Protein AF-A0AAN6VE22-F1 (afdb_monomer_lite)

Sequence (156 aa):
MLTLYTETPLLIDLHFTLHWSTTTTTNTSGDGITKTKTNTHTQKFQFPPTTFAANVIADETPELFLHSLDLRCLDRIRAMTRYTVYCFDKPVNYEVERAFLWEGTTRGGRGLAIRGLSAEELGSQLRMVRDRGYRDWVRVDMAVEIEAGEELRRRG

Organism: NCBI:txid669021

Structure (mmCIF, N/CA/C/O backbone):
data_AF-A0AAN6VE22-F1
#
_entry.id   AF-A0AAN6VE22-F1
#
loop_
_atom_site.group_PDB
_atom_site.id
_atom_site.type_symbol
_atom_site.label_atom_id
_atom_site.label_alt_id
_atom_site.label_comp_id
_atom_site.label_asym_id
_atom_site.label_entity_id
_atom_site.label_seq_id
_atom_site.pdbx_PDB_ins_code
_atom_site.Cartn_x
_atom_site.Cartn_y
_atom_site.Cartn_z
_atom_site.occupancy
_atom_site.B_iso_or_equiv
_atom_site.auth_seq_id
_atom_site.auth_comp_id
_atom_site.auth_asym_id
_atom_site.auth_atom_id
_atom_site.pdbx_PDB_model_num
ATOM 1 N N . MET A 1 1 ? 11.036 -4.205 28.360 1.00 31.80 1 MET A N 1
ATOM 2 C CA . MET A 1 1 ? 9.565 -4.253 28.472 1.00 31.80 1 MET A CA 1
ATOM 3 C C . MET A 1 1 ? 9.052 -4.327 27.039 1.00 31.80 1 MET A C 1
ATOM 5 O O . MET A 1 1 ? 9.154 -3.338 26.335 1.00 31.80 1 MET A O 1
ATOM 9 N N . LEU A 1 2 ? 8.728 -5.531 26.557 1.00 39.69 2 LEU A N 1
ATOM 10 C CA . LEU A 1 2 ? 8.354 -5.817 25.164 1.00 39.69 2 LEU A CA 1
ATOM 11 C C . LEU A 1 2 ? 6.828 -5.920 25.102 1.00 39.69 2 LEU A C 1
ATOM 13 O O . LEU A 1 2 ? 6.273 -6.998 25.300 1.00 39.69 2 LEU A O 1
ATOM 17 N N . THR A 1 3 ? 6.147 -4.796 24.913 1.00 42.84 3 THR A N 1
ATOM 18 C CA . THR A 1 3 ? 4.736 -4.798 24.517 1.00 42.84 3 THR A CA 1
ATOM 19 C C . THR A 1 3 ? 4.686 -5.211 23.052 1.00 42.84 3 THR A C 1
ATOM 21 O O . THR A 1 3 ? 5.083 -4.469 22.163 1.00 42.84 3 THR A O 1
ATOM 24 N N . LEU A 1 4 ? 4.328 -6.476 22.836 1.00 54.22 4 LEU A N 1
ATOM 25 C CA . LEU A 1 4 ? 4.145 -7.091 21.528 1.00 54.22 4 LEU A CA 1
ATOM 26 C C . LEU A 1 4 ? 3.038 -6.342 20.783 1.00 54.22 4 LEU A C 1
ATOM 28 O O . LEU A 1 4 ? 1.906 -6.299 21.256 1.00 54.22 4 LEU A O 1
ATOM 32 N N . TYR A 1 5 ? 3.376 -5.764 19.634 1.00 62.06 5 TYR A N 1
ATOM 33 C CA . TYR A 1 5 ? 2.421 -5.146 18.723 1.00 62.06 5 TYR A CA 1
ATOM 34 C C . TYR A 1 5 ? 1.265 -6.107 18.413 1.00 62.06 5 TYR A C 1
ATOM 36 O O . TYR A 1 5 ? 1.496 -7.243 17.990 1.00 62.06 5 TYR A O 1
ATOM 44 N N . THR A 1 6 ? 0.022 -5.655 18.581 1.00 72.94 6 THR A N 1
ATOM 45 C CA . THR A 1 6 ? -1.157 -6.443 18.207 1.00 72.94 6 THR A CA 1
ATOM 46 C C . THR A 1 6 ? -1.290 -6.452 16.683 1.00 72.94 6 THR A C 1
ATOM 48 O O . THR A 1 6 ? -1.795 -5.506 16.070 1.00 72.94 6 THR A O 1
ATOM 51 N N . GLU A 1 7 ? -0.788 -7.516 16.054 1.00 79.44 7 GLU A N 1
ATOM 52 C CA . GLU A 1 7 ? -0.971 -7.764 14.626 1.00 79.44 7 GLU A CA 1
ATOM 53 C C . GLU A 1 7 ? -2.419 -8.159 14.327 1.00 79.44 7 GLU A C 1
ATOM 55 O O . GLU A 1 7 ? -2.994 -9.034 14.972 1.00 79.44 7 GLU A O 1
ATOM 60 N N . THR A 1 8 ? -2.999 -7.524 13.313 1.00 78.25 8 THR A N 1
ATOM 61 C CA . THR A 1 8 ? -4.387 -7.736 12.906 1.00 78.25 8 THR A CA 1
ATOM 62 C C . THR A 1 8 ? -4.459 -8.067 11.416 1.00 78.25 8 THR A C 1
ATOM 64 O O . THR A 1 8 ? -3.934 -7.293 10.613 1.00 78.25 8 THR A O 1
ATOM 67 N N . PRO A 1 9 ? -5.103 -9.175 11.007 1.00 83.50 9 PRO A N 1
ATOM 68 C CA . PRO A 1 9 ? -5.270 -9.494 9.595 1.00 83.50 9 PRO A CA 1
ATOM 69 C C . PRO A 1 9 ? -6.280 -8.542 8.936 1.00 83.50 9 PRO A C 1
ATOM 71 O O . PRO A 1 9 ? -7.408 -8.410 9.405 1.00 83.50 9 PRO A O 1
ATOM 74 N N . LEU A 1 10 ? -5.885 -7.912 7.829 1.00 85.81 10 LEU A N 1
ATOM 75 C CA . LEU A 1 10 ? -6.729 -7.050 6.998 1.00 85.81 10 LEU A CA 1
ATOM 76 C C . LEU A 1 10 ? -6.717 -7.501 5.539 1.00 85.81 10 LEU A C 1
ATOM 78 O O . LEU A 1 10 ? -5.680 -7.930 5.029 1.00 85.81 10 LEU A O 1
ATOM 82 N N . LEU A 1 11 ? -7.858 -7.354 4.862 1.00 88.94 11 LEU A N 1
ATOM 83 C CA . LEU A 1 11 ? -7.952 -7.468 3.409 1.00 88.94 11 LEU A CA 1
ATOM 84 C C . LEU A 1 11 ? -7.549 -6.141 2.762 1.00 88.94 11 LEU A C 1
ATOM 86 O O . LEU A 1 11 ? -8.137 -5.095 3.035 1.00 88.94 11 LEU A O 1
ATOM 90 N N . ILE A 1 12 ? -6.543 -6.190 1.894 1.00 91.19 12 ILE A N 1
ATOM 91 C CA . ILE A 1 12 ? -5.988 -5.030 1.199 1.00 91.19 12 ILE A CA 1
ATOM 92 C C . ILE A 1 12 ? -6.259 -5.175 -0.296 1.00 91.19 12 ILE A C 1
ATOM 94 O O . ILE A 1 12 ? -5.885 -6.187 -0.885 1.00 91.19 12 ILE A O 1
ATOM 98 N N . ASP A 1 13 ? -6.873 -4.157 -0.899 1.00 91.81 13 ASP A N 1
ATOM 99 C CA . ASP A 1 13 ? -7.051 -3.997 -2.348 1.00 91.81 13 ASP A CA 1
ATOM 100 C C . ASP A 1 13 ? -5.984 -3.042 -2.881 1.00 91.81 13 ASP A C 1
ATOM 102 O O . ASP A 1 13 ? -6.106 -1.823 -2.755 1.00 91.81 13 ASP A O 1
ATOM 106 N N . LEU A 1 14 ? -4.901 -3.602 -3.415 1.00 93.12 14 LEU A N 1
ATOM 107 C CA . LEU A 1 14 ? -3.721 -2.860 -3.837 1.00 93.12 14 LEU A CA 1
ATOM 108 C C . LEU A 1 14 ? -3.761 -2.561 -5.334 1.00 93.12 14 LEU A C 1
ATOM 110 O O . LEU A 1 14 ? -3.771 -3.465 -6.172 1.00 93.12 14 LEU A O 1
ATOM 114 N N . HIS A 1 15 ? -3.687 -1.275 -5.650 1.00 92.62 15 HIS A N 1
ATOM 115 C CA . HIS A 1 15 ? -3.522 -0.727 -6.988 1.00 92.62 15 HIS A CA 1
ATOM 116 C C . HIS A 1 15 ? -2.163 -0.041 -7.005 1.00 92.62 15 HIS A C 1
ATOM 118 O O . HIS A 1 15 ? -1.886 0.784 -6.136 1.00 92.62 15 HIS A O 1
ATOM 124 N N . PHE A 1 16 ? -1.284 -0.383 -7.949 1.00 91.19 16 PHE A N 1
ATOM 125 C CA . PHE A 1 16 ? 0.030 0.253 -7.982 1.00 91.19 16 PHE A CA 1
ATOM 126 C C . PHE A 1 16 ? 0.544 0.576 -9.380 1.00 91.19 16 PHE A C 1
ATOM 128 O O . PHE A 1 16 ? 0.293 -0.139 -10.355 1.00 91.19 16 PHE A O 1
ATOM 135 N N . THR A 1 17 ? 1.291 1.677 -9.445 1.00 89.69 17 THR A N 1
ATOM 136 C CA . THR A 1 17 ? 1.997 2.159 -10.632 1.00 89.69 17 THR A CA 1
ATOM 137 C C . THR A 1 17 ? 3.482 2.284 -10.320 1.00 89.69 17 THR A C 1
ATOM 139 O O . THR A 1 17 ? 3.854 2.850 -9.294 1.00 89.69 17 THR A O 1
ATOM 142 N N . LEU A 1 18 ? 4.333 1.771 -11.207 1.00 87.31 18 LEU A N 1
ATOM 143 C CA . LEU A 1 18 ? 5.778 1.965 -11.123 1.00 87.31 18 LEU A CA 1
ATOM 144 C C . LEU A 1 18 ? 6.215 3.129 -12.004 1.00 87.31 18 LEU A C 1
ATOM 146 O O . LEU A 1 18 ? 5.796 3.238 -13.160 1.00 87.31 18 LEU A O 1
ATOM 150 N N . HIS A 1 19 ? 7.095 3.950 -11.445 1.00 85.12 19 HIS A N 1
ATOM 151 C CA . HIS A 1 19 ? 7.791 5.041 -12.103 1.00 85.12 19 HIS A CA 1
ATOM 152 C C . HIS A 1 19 ? 9.289 4.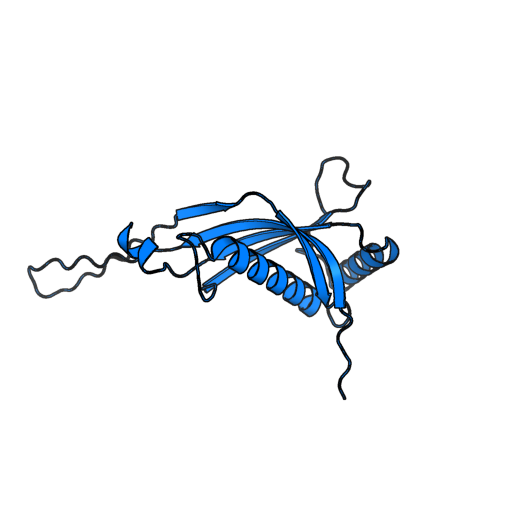767 -12.040 1.00 85.12 19 HIS A C 1
ATOM 154 O O . HIS A 1 19 ? 9.810 4.410 -10.989 1.00 85.12 19 HIS A O 1
ATOM 160 N N . TRP A 1 20 ? 9.995 4.960 -13.145 1.00 78.81 20 TRP A N 1
ATOM 161 C CA . TRP A 1 20 ? 11.455 4.966 -13.149 1.00 78.81 20 TRP A CA 1
ATOM 162 C C . TRP A 1 20 ? 11.954 6.102 -14.023 1.00 78.81 20 TRP A C 1
ATOM 164 O O . TRP A 1 20 ? 11.211 6.616 -14.860 1.00 78.81 20 TRP A O 1
ATOM 174 N N . SER A 1 21 ? 13.208 6.486 -13.815 1.00 71.62 21 SER A N 1
ATOM 175 C CA . SER A 1 21 ? 13.919 7.449 -14.643 1.00 71.62 21 SER A CA 1
ATOM 176 C C . SER A 1 21 ? 15.198 6.819 -15.192 1.00 71.62 21 SER A C 1
ATOM 178 O O . SER A 1 21 ? 15.884 6.057 -14.509 1.00 71.62 21 SER A O 1
ATOM 180 N N . THR A 1 22 ? 15.514 7.107 -16.453 1.00 64.56 22 THR A N 1
ATOM 181 C CA . THR A 1 22 ? 16.802 6.767 -17.068 1.00 64.56 22 THR A CA 1
ATOM 182 C C . THR A 1 22 ? 17.609 8.043 -17.282 1.00 64.56 22 THR A C 1
ATOM 184 O O . THR A 1 22 ? 17.078 9.065 -17.707 1.00 64.56 22 THR A O 1
ATOM 187 N N . THR A 1 23 ? 18.905 7.998 -16.973 1.00 61.47 23 THR A N 1
ATOM 188 C CA . THR A 1 23 ? 19.832 9.108 -17.231 1.00 61.47 23 THR A CA 1
ATOM 189 C C . THR A 1 23 ? 20.766 8.703 -18.362 1.00 61.47 23 THR A C 1
ATOM 191 O O . THR A 1 23 ? 21.705 7.939 -18.147 1.00 61.47 23 THR A O 1
ATOM 194 N N . THR A 1 24 ? 20.521 9.211 -19.568 1.00 57.94 24 THR A N 1
ATOM 195 C CA . THR A 1 24 ? 21.401 8.981 -20.722 1.00 57.94 24 THR A CA 1
ATOM 196 C C . THR A 1 24 ? 22.437 10.099 -20.812 1.00 57.94 24 THR A C 1
ATOM 198 O O . THR A 1 24 ? 22.132 11.208 -21.244 1.00 57.94 24 THR A O 1
ATOM 201 N N . THR A 1 25 ? 23.682 9.825 -20.423 1.00 55.25 25 THR A N 1
ATOM 202 C CA . THR A 1 25 ? 24.785 10.787 -20.573 1.00 55.25 25 THR A CA 1
ATOM 203 C C . THR A 1 25 ? 25.371 10.692 -21.981 1.00 55.25 25 THR A C 1
ATOM 205 O O . THR A 1 25 ? 26.110 9.762 -22.291 1.00 55.25 25 THR A O 1
ATOM 208 N N . THR A 1 26 ? 25.068 11.656 -22.850 1.00 53.31 26 THR A N 1
ATOM 209 C CA . THR A 1 26 ? 25.725 11.781 -24.162 1.00 53.31 26 THR A CA 1
ATOM 210 C C . THR A 1 26 ? 26.988 12.631 -24.054 1.00 53.31 26 THR A C 1
ATOM 212 O O . THR A 1 26 ? 26.903 13.837 -23.828 1.00 53.31 26 THR A O 1
ATOM 215 N N . ASN A 1 27 ? 28.158 12.024 -24.268 1.00 53.28 27 ASN A N 1
ATOM 216 C CA . ASN A 1 27 ? 29.417 12.757 -24.403 1.00 53.28 27 ASN A CA 1
ATOM 217 C C . ASN A 1 27 ? 29.560 13.273 -25.842 1.00 53.28 27 ASN A C 1
ATOM 219 O O . ASN A 1 27 ? 29.840 12.499 -26.754 1.00 53.28 27 ASN A O 1
ATOM 223 N N . THR A 1 28 ? 29.383 14.576 -26.063 1.00 51.81 28 THR A N 1
ATOM 224 C CA . THR A 1 28 ? 29.780 15.230 -27.322 1.00 51.81 28 THR A CA 1
ATOM 225 C C . THR A 1 28 ? 31.237 15.674 -27.239 1.00 51.81 28 THR A C 1
ATOM 227 O O . THR A 1 28 ? 31.559 16.649 -26.560 1.00 51.81 28 THR A O 1
ATOM 230 N N . SER A 1 29 ? 32.116 14.954 -27.932 1.00 48.34 29 SER A N 1
ATOM 231 C CA . SER A 1 29 ? 33.531 15.297 -28.098 1.00 48.34 29 SER A CA 1
ATOM 232 C C . SER A 1 29 ? 33.672 16.454 -29.092 1.00 48.34 29 SER A C 1
ATOM 234 O O . SER A 1 29 ? 33.376 16.287 -30.272 1.00 48.34 29 SER A O 1
ATOM 236 N N . GLY A 1 30 ? 34.117 17.619 -28.616 1.00 50.56 30 GLY A N 1
ATOM 237 C CA . GLY A 1 30 ? 34.413 18.780 -29.463 1.00 50.56 30 GLY A CA 1
ATOM 238 C C . GLY A 1 30 ? 35.225 19.871 -28.762 1.00 50.56 30 GLY A C 1
ATOM 239 O O . GLY A 1 30 ? 36.150 20.383 -29.368 1.00 50.56 30 GLY A O 1
ATOM 240 N N . ASP A 1 31 ? 34.951 20.159 -27.480 1.00 50.97 31 ASP A N 1
ATOM 241 C CA . ASP A 1 31 ? 35.559 21.314 -26.779 1.00 50.97 31 ASP A CA 1
ATOM 242 C C . ASP A 1 31 ? 35.829 21.096 -25.269 1.00 50.97 31 ASP A C 1
ATOM 244 O O . ASP A 1 31 ? 35.947 22.039 -24.494 1.00 50.97 31 ASP A O 1
ATOM 248 N N . GLY A 1 32 ? 35.902 19.848 -24.791 1.00 52.69 32 GLY A N 1
ATOM 249 C CA . GLY A 1 32 ? 36.242 19.565 -23.382 1.00 52.69 32 GLY A CA 1
ATOM 250 C C . GLY A 1 32 ? 35.175 19.955 -22.341 1.00 52.69 32 GLY A C 1
ATOM 251 O O . GLY A 1 32 ? 35.421 19.834 -21.144 1.00 52.69 32 GLY A O 1
ATOM 252 N N . ILE A 1 33 ? 33.978 20.373 -22.769 1.00 53.28 33 ILE A N 1
ATOM 253 C CA . ILE A 1 33 ? 32.833 20.641 -21.887 1.00 53.28 33 ILE A CA 1
ATOM 254 C C . ILE A 1 33 ? 31.889 19.433 -21.903 1.00 53.28 33 ILE A C 1
ATOM 256 O O . ILE A 1 33 ? 31.127 19.233 -22.852 1.00 53.28 33 ILE A O 1
ATOM 260 N N . THR A 1 34 ? 31.898 18.639 -20.832 1.00 50.72 34 THR A N 1
ATOM 261 C CA . THR A 1 34 ? 30.930 17.554 -20.622 1.00 50.72 34 THR A CA 1
ATOM 262 C C . THR A 1 34 ? 29.559 18.152 -20.298 1.00 50.72 34 THR A C 1
ATOM 264 O O . THR A 1 34 ? 29.317 18.605 -19.181 1.00 50.72 34 THR A O 1
ATOM 267 N N . LYS A 1 35 ? 28.640 18.185 -21.269 1.00 52.56 35 LYS A N 1
ATOM 268 C CA . LYS A 1 35 ? 27.231 18.533 -21.025 1.00 52.56 35 LYS A CA 1
ATOM 269 C C . LYS A 1 35 ? 26.443 17.261 -20.723 1.00 52.56 35 LYS A C 1
ATOM 271 O O . LYS A 1 35 ? 25.961 16.595 -21.634 1.00 52.56 35 LYS A O 1
ATOM 276 N N . THR A 1 36 ? 26.292 16.930 -19.444 1.00 50.66 36 THR A N 1
ATOM 277 C CA . THR A 1 36 ? 25.381 15.864 -19.007 1.00 50.66 36 THR A CA 1
ATOM 278 C C . THR A 1 36 ? 23.943 16.332 -19.217 1.00 50.66 36 THR A C 1
ATOM 280 O O . THR A 1 36 ? 23.458 17.201 -18.495 1.00 50.66 36 THR A O 1
ATOM 283 N N . LYS A 1 37 ? 23.252 15.790 -20.224 1.00 50.09 37 LYS A N 1
ATOM 284 C CA . LYS A 1 37 ? 21.816 16.016 -20.405 1.00 50.09 37 LYS A CA 1
ATOM 285 C C . LYS A 1 37 ? 21.051 14.883 -19.728 1.00 50.09 37 LYS A C 1
ATOM 287 O O . LYS A 1 37 ? 20.871 13.822 -20.310 1.00 50.09 37 LYS A O 1
ATOM 292 N N . THR A 1 38 ? 20.592 15.109 -18.502 1.00 51.09 38 THR A N 1
ATOM 293 C CA . THR A 1 38 ? 19.673 14.185 -17.829 1.00 51.09 38 THR A CA 1
ATOM 294 C C . THR A 1 38 ? 18.307 14.267 -18.507 1.00 51.09 38 THR A C 1
ATOM 296 O O . THR A 1 38 ? 17.561 15.221 -18.299 1.00 51.09 38 THR A O 1
ATOM 299 N N . ASN A 1 39 ? 17.983 13.294 -19.357 1.00 51.59 39 ASN A N 1
ATOM 300 C CA . ASN A 1 39 ? 16.641 13.153 -19.916 1.00 51.59 39 ASN A CA 1
ATOM 301 C C . ASN A 1 39 ? 15.803 12.249 -19.007 1.00 51.59 39 ASN A C 1
ATOM 303 O O . ASN A 1 39 ? 15.712 11.054 -19.265 1.00 51.59 39 ASN A O 1
ATOM 307 N N . THR A 1 40 ? 15.160 12.808 -17.983 1.00 52.06 40 THR A N 1
ATOM 308 C CA . THR A 1 40 ? 14.231 12.061 -17.123 1.00 52.06 40 THR A CA 1
ATOM 309 C C . THR A 1 40 ? 13.042 11.550 -17.943 1.00 52.06 40 THR A C 1
ATOM 311 O O . THR A 1 40 ? 12.086 12.282 -18.192 1.00 52.06 40 THR A O 1
ATOM 314 N N . HIS A 1 41 ? 13.093 10.295 -18.387 1.00 55.16 41 HIS A N 1
ATOM 315 C CA . HIS A 1 41 ? 11.943 9.611 -18.976 1.00 55.16 41 HIS A CA 1
ATOM 316 C C . HIS A 1 41 ? 11.152 8.948 -17.854 1.00 55.16 41 HIS A C 1
ATOM 318 O O . HIS A 1 41 ? 11.581 7.921 -17.345 1.00 55.16 41 HIS A O 1
ATOM 324 N N . THR A 1 42 ? 10.009 9.521 -17.464 1.00 60.56 42 THR A N 1
ATOM 325 C CA . THR A 1 42 ? 9.076 8.864 -16.537 1.00 60.56 42 THR A CA 1
ATOM 326 C C . THR A 1 42 ? 8.160 7.940 -17.327 1.00 60.56 42 THR A C 1
ATOM 328 O O . THR A 1 42 ? 7.114 8.363 -17.823 1.00 60.56 42 THR A O 1
ATOM 331 N N . GLN A 1 43 ? 8.533 6.670 -17.451 1.00 67.62 43 GLN A N 1
ATOM 332 C CA . GLN A 1 43 ? 7.603 5.670 -17.962 1.00 67.62 43 GLN A CA 1
ATOM 333 C C . GLN A 1 43 ? 6.753 5.139 -16.803 1.00 67.62 43 GLN A C 1
ATOM 335 O O . GLN A 1 43 ? 7.261 4.839 -15.724 1.00 67.62 43 GLN A O 1
ATOM 340 N N . LYS A 1 44 ? 5.435 5.095 -17.020 1.00 75.69 44 LYS A N 1
ATOM 341 C CA . LYS A 1 44 ? 4.460 4.599 -16.046 1.00 75.69 44 LYS A CA 1
ATOM 342 C C . LYS A 1 44 ? 4.059 3.187 -16.433 1.00 75.69 44 LYS A C 1
ATOM 344 O O . LYS A 1 44 ? 3.639 2.969 -17.570 1.00 75.69 44 LYS A O 1
ATOM 349 N N . PHE A 1 45 ? 4.159 2.249 -15.500 1.00 80.75 45 PHE A N 1
ATOM 350 C CA . PHE A 1 45 ? 3.651 0.896 -15.698 1.00 80.75 45 PHE A CA 1
ATOM 351 C C . PHE A 1 45 ? 2.621 0.561 -14.623 1.00 80.75 45 PHE A C 1
ATOM 353 O O . PHE A 1 45 ? 2.933 0.587 -13.434 1.00 80.75 45 PHE A O 1
ATOM 360 N N . GLN A 1 46 ? 1.398 0.251 -15.052 1.00 84.88 46 GLN A N 1
ATOM 361 C CA . GLN A 1 46 ? 0.291 -0.098 -14.169 1.00 84.88 46 GLN A CA 1
ATOM 362 C C . GLN A 1 46 ? 0.102 -1.615 -14.156 1.00 84.88 46 GLN A C 1
ATOM 364 O O . GLN A 1 46 ? -0.070 -2.235 -15.206 1.00 84.88 46 GLN A O 1
ATOM 369 N N . PHE A 1 47 ? 0.129 -2.208 -12.965 1.00 84.56 47 PHE A N 1
ATOM 370 C CA . PHE A 1 47 ? -0.173 -3.626 -12.785 1.00 84.56 47 PHE A CA 1
ATOM 371 C C . PHE A 1 47 ? -1.670 -3.831 -12.516 1.00 84.56 47 PHE A C 1
ATOM 373 O O . PHE A 1 47 ? -2.337 -2.916 -12.023 1.00 84.56 47 PHE A O 1
ATOM 380 N N . PRO A 1 48 ? -2.219 -5.025 -12.811 1.00 87.44 48 PRO A N 1
ATOM 381 C CA . PRO A 1 48 ? -3.576 -5.367 -12.407 1.00 87.44 48 PRO A CA 1
ATOM 382 C C . PRO A 1 48 ? -3.752 -5.226 -10.885 1.00 87.44 48 PRO A C 1
ATOM 384 O O . PRO A 1 48 ? -2.840 -5.614 -10.145 1.00 87.44 48 PRO A O 1
ATOM 387 N N . PRO A 1 49 ? -4.908 -4.723 -10.413 1.00 88.50 49 PRO A N 1
ATOM 388 C CA . PRO A 1 49 ? -5.221 -4.692 -8.991 1.00 88.50 49 PRO A CA 1
ATOM 389 C C . PRO A 1 49 ? -5.106 -6.077 -8.357 1.00 88.50 49 PRO A C 1
ATOM 391 O O . PRO A 1 49 ? -5.448 -7.087 -8.979 1.00 88.50 49 PRO A O 1
ATOM 394 N N . THR A 1 50 ? -4.631 -6.124 -7.117 1.00 91.06 50 THR A N 1
ATOM 395 C CA . THR A 1 50 ? -4.442 -7.376 -6.385 1.00 91.06 50 THR A CA 1
ATOM 396 C C . THR A 1 50 ? -5.005 -7.274 -4.981 1.00 91.06 50 THR A C 1
ATOM 398 O O . THR A 1 50 ? -4.742 -6.314 -4.257 1.00 91.06 50 THR A O 1
ATOM 401 N N . THR A 1 51 ? -5.765 -8.288 -4.578 1.00 90.94 51 THR A N 1
ATOM 402 C CA . THR A 1 51 ? -6.306 -8.376 -3.224 1.00 90.94 51 THR A CA 1
ATOM 403 C C . THR A 1 51 ? -5.516 -9.392 -2.418 1.00 90.94 51 THR A C 1
ATOM 405 O O . THR A 1 51 ? -5.263 -10.508 -2.878 1.00 90.94 51 THR A O 1
ATOM 408 N N . PHE A 1 52 ? -5.119 -9.030 -1.202 1.00 91.00 52 PHE A N 1
ATOM 409 C CA . PHE A 1 52 ? -4.419 -9.946 -0.311 1.00 91.00 52 PHE A CA 1
ATOM 410 C C . PHE A 1 52 ? -4.696 -9.672 1.160 1.00 91.00 52 PHE A C 1
ATOM 412 O O . PHE A 1 52 ? -4.996 -8.550 1.550 1.00 91.00 52 PHE A O 1
ATOM 419 N N . ALA A 1 53 ? -4.566 -10.716 1.976 1.00 90.12 53 ALA A N 1
ATOM 420 C CA . ALA A 1 53 ? -4.585 -10.585 3.423 1.00 90.12 53 ALA A CA 1
ATOM 421 C C . ALA A 1 53 ? -3.178 -10.257 3.942 1.00 90.12 53 ALA A C 1
ATOM 423 O O . ALA A 1 53 ? -2.203 -10.886 3.518 1.00 90.12 53 ALA A O 1
ATOM 424 N N . ALA A 1 54 ? -3.074 -9.311 4.872 1.00 89.31 54 ALA A N 1
ATOM 425 C CA . ALA A 1 54 ? -1.828 -9.010 5.566 1.00 89.31 54 ALA A CA 1
ATOM 426 C C . ALA A 1 54 ? -2.066 -8.648 7.030 1.00 89.31 54 ALA A C 1
ATOM 428 O O . ALA A 1 54 ? -3.073 -8.036 7.371 1.00 89.31 54 ALA A O 1
ATOM 429 N N . ASN A 1 55 ? -1.099 -8.995 7.878 1.00 88.38 55 ASN A N 1
ATOM 430 C CA . ASN A 1 55 ? -1.088 -8.586 9.275 1.00 88.38 55 ASN A CA 1
ATOM 431 C C . ASN A 1 55 ? -0.560 -7.156 9.406 1.00 88.38 55 ASN A C 1
ATOM 433 O O . ASN A 1 55 ? 0.575 -6.875 9.000 1.00 88.38 55 ASN A O 1
ATOM 437 N N . VAL A 1 56 ? -1.371 -6.283 9.995 1.00 86.62 56 VAL A N 1
ATOM 438 C CA . VAL A 1 56 ? -1.099 -4.855 10.175 1.00 86.62 56 VAL A CA 1
ATOM 439 C C . VAL A 1 56 ? -1.146 -4.517 11.660 1.00 86.62 56 VAL A C 1
ATOM 441 O O . VAL A 1 56 ? -1.988 -5.039 12.392 1.00 86.62 56 VAL A O 1
ATOM 444 N N . ILE A 1 57 ? -0.231 -3.671 12.122 1.00 86.00 57 ILE A N 1
ATOM 445 C CA . ILE A 1 57 ? -0.190 -3.246 13.524 1.00 86.00 57 ILE A CA 1
ATOM 446 C C . ILE A 1 57 ? -1.308 -2.230 13.765 1.00 86.00 57 ILE A C 1
ATOM 448 O O . ILE A 1 57 ? -1.352 -1.202 13.096 1.00 86.00 57 ILE A O 1
ATOM 452 N N . ALA A 1 58 ? -2.203 -2.507 14.716 1.00 70.06 58 ALA A N 1
ATOM 453 C CA . ALA A 1 58 ? -3.409 -1.700 14.928 1.00 70.06 58 ALA A CA 1
ATOM 454 C C . ALA A 1 58 ? -3.426 -0.872 16.232 1.00 70.06 58 ALA A C 1
ATOM 456 O O . ALA A 1 58 ? -4.374 -0.116 16.432 1.00 70.06 58 ALA A O 1
ATOM 457 N N . ASP A 1 59 ? -2.429 -1.017 17.117 1.00 65.31 59 ASP A N 1
ATOM 458 C CA . ASP A 1 59 ? -2.622 -0.746 18.558 1.00 65.31 59 ASP A CA 1
ATOM 459 C C . ASP A 1 59 ? -1.841 0.438 19.160 1.00 65.31 59 ASP A C 1
ATOM 461 O O . ASP A 1 59 ? -1.975 0.682 20.355 1.00 65.31 59 ASP A O 1
ATOM 465 N N . GLU A 1 60 ? -1.038 1.191 18.394 1.00 63.78 60 GLU A N 1
ATOM 466 C CA . GLU A 1 60 ? -0.196 2.244 19.005 1.00 63.78 60 GLU A CA 1
ATOM 467 C C . GLU A 1 60 ? -0.489 3.666 18.529 1.00 63.78 60 GLU A C 1
ATOM 469 O O . GLU A 1 60 ? -0.697 4.534 19.369 1.00 63.78 60 GLU A O 1
ATOM 474 N N . THR A 1 61 ? -0.573 3.937 17.227 1.00 71.94 61 THR A N 1
ATOM 475 C CA . THR A 1 61 ? -1.007 5.245 16.709 1.00 71.94 61 THR A CA 1
ATOM 476 C C . THR A 1 61 ? -1.542 5.113 15.279 1.00 71.94 61 THR A C 1
ATOM 478 O O . THR A 1 61 ? -1.208 4.147 14.580 1.00 71.94 61 THR A O 1
ATOM 481 N N . PRO A 1 62 ? -2.324 6.100 14.800 1.00 76.69 62 PRO A N 1
ATOM 482 C CA . PRO A 1 62 ? -2.573 6.320 13.379 1.00 76.69 62 PRO A CA 1
ATOM 483 C C . PRO A 1 62 ? -1.341 6.141 12.493 1.00 76.69 62 PRO A C 1
ATOM 485 O O . PRO A 1 62 ? -1.418 5.443 11.485 1.00 76.69 62 PRO A O 1
ATOM 488 N N . GLU A 1 63 ? -0.196 6.725 12.861 1.00 80.88 63 GLU A N 1
ATOM 489 C CA . GLU A 1 63 ? 0.995 6.643 12.015 1.00 80.88 63 GLU A CA 1
ATOM 490 C C . GLU A 1 63 ? 1.553 5.223 11.944 1.00 80.88 63 GLU A C 1
ATOM 492 O O . GLU A 1 63 ? 1.911 4.775 10.854 1.00 80.88 63 GLU A O 1
ATOM 497 N N . LEU A 1 64 ? 1.594 4.491 13.065 1.00 82.69 64 LEU A N 1
ATOM 498 C CA . LEU A 1 64 ? 2.109 3.122 13.067 1.00 82.69 64 LEU A CA 1
ATOM 499 C C . LEU A 1 64 ? 1.235 2.191 12.221 1.00 82.69 64 LEU A C 1
ATOM 501 O O . LEU A 1 64 ? 1.763 1.363 11.476 1.00 82.69 64 LEU A O 1
ATOM 505 N N . PHE A 1 65 ? -0.087 2.365 12.287 1.00 85.00 65 PHE A N 1
ATOM 506 C CA . PHE A 1 65 ? -1.024 1.635 11.438 1.00 85.00 65 PHE A CA 1
ATOM 507 C C . PHE A 1 65 ? -0.759 1.892 9.951 1.00 85.00 65 PHE A C 1
ATOM 509 O O . PHE A 1 65 ? -0.587 0.947 9.177 1.00 85.00 65 PHE A O 1
ATOM 516 N N . LEU A 1 66 ? -0.676 3.166 9.552 1.00 88.38 66 LEU A N 1
ATOM 517 C CA . LEU A 1 66 ? -0.455 3.545 8.154 1.00 88.38 66 LEU A CA 1
ATOM 518 C C . LEU A 1 66 ? 0.908 3.073 7.650 1.00 88.38 66 LEU A C 1
ATOM 520 O O . LEU A 1 66 ? 1.007 2.562 6.537 1.00 88.38 66 LEU A O 1
ATOM 524 N N . HIS A 1 67 ? 1.943 3.181 8.480 1.00 89.56 67 HIS A N 1
ATOM 525 C CA . HIS A 1 67 ? 3.276 2.714 8.130 1.00 89.56 67 HIS A CA 1
ATOM 526 C C . HIS A 1 67 ? 3.326 1.189 7.976 1.00 89.56 67 HIS A C 1
ATOM 528 O O . HIS A 1 67 ? 3.876 0.677 7.002 1.00 89.56 67 HIS A O 1
ATOM 534 N N . SER A 1 68 ? 2.709 0.449 8.902 1.00 90.44 68 SER A N 1
ATOM 535 C CA . SER A 1 68 ? 2.614 -1.010 8.822 1.00 90.44 68 SER A CA 1
ATOM 536 C C . SER A 1 68 ? 1.872 -1.454 7.557 1.00 90.44 68 SER A C 1
ATOM 538 O O . SER A 1 68 ? 2.323 -2.373 6.871 1.00 90.44 68 SER A O 1
ATOM 540 N N . LEU A 1 69 ? 0.783 -0.765 7.202 1.00 91.12 69 LEU A N 1
ATOM 541 C CA . LEU A 1 69 ? 0.022 -1.017 5.980 1.00 91.12 69 LEU A CA 1
ATOM 542 C C . LEU A 1 69 ? 0.876 -0.794 4.724 1.00 91.12 69 LEU A C 1
ATOM 544 O O . LEU A 1 69 ? 0.894 -1.645 3.830 1.00 91.12 69 LEU A O 1
ATOM 548 N N . ASP A 1 70 ? 1.614 0.316 4.675 1.00 92.81 70 ASP A N 1
ATOM 549 C CA . ASP A 1 70 ? 2.476 0.641 3.542 1.00 92.81 70 ASP A CA 1
ATOM 550 C C . ASP A 1 70 ? 3.571 -0.404 3.339 1.00 92.81 70 ASP A C 1
ATOM 552 O O . ASP A 1 70 ? 3.796 -0.853 2.215 1.00 92.81 70 ASP A O 1
ATOM 556 N N . LEU A 1 71 ? 4.225 -0.831 4.423 1.00 92.12 71 LEU A N 1
ATOM 557 C CA . LEU A 1 71 ? 5.277 -1.845 4.370 1.00 92.12 71 LEU A CA 1
ATOM 558 C C . LEU A 1 71 ? 4.766 -3.156 3.764 1.00 92.12 71 LEU A C 1
ATOM 560 O O . LEU A 1 71 ? 5.416 -3.721 2.884 1.00 92.12 71 LEU A O 1
ATOM 564 N N . ARG A 1 72 ? 3.571 -3.611 4.165 1.00 93.12 72 ARG A N 1
ATOM 565 C CA . ARG A 1 72 ? 2.958 -4.824 3.597 1.00 93.12 72 ARG A CA 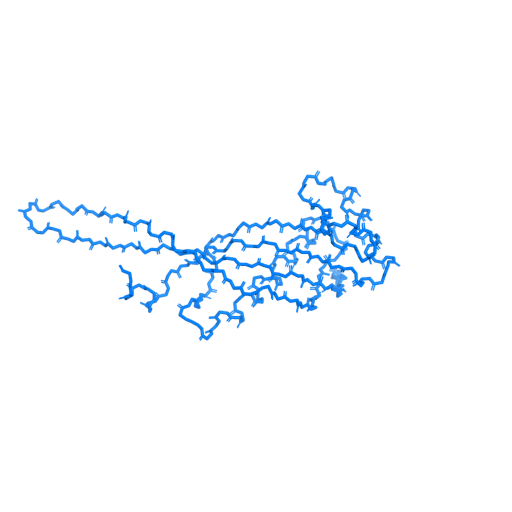1
ATOM 566 C C . ARG A 1 72 ? 2.656 -4.677 2.106 1.00 93.12 72 ARG A C 1
ATOM 568 O O . ARG A 1 72 ? 2.835 -5.636 1.354 1.00 93.12 72 ARG A O 1
ATOM 575 N N . CYS A 1 73 ? 2.232 -3.493 1.667 1.00 93.50 73 CYS A N 1
ATOM 576 C CA . CYS A 1 73 ? 1.998 -3.213 0.252 1.00 93.50 73 CYS A CA 1
ATOM 577 C C . CYS A 1 73 ? 3.308 -3.197 -0.543 1.00 93.50 73 CYS A C 1
ATOM 579 O O . CYS A 1 73 ? 3.400 -3.858 -1.575 1.00 93.50 73 CYS A O 1
ATOM 581 N N . LEU A 1 74 ? 4.349 -2.531 -0.039 1.00 92.06 74 LEU A N 1
ATOM 582 C CA . LEU A 1 74 ? 5.669 -2.498 -0.673 1.00 92.06 74 LEU A CA 1
ATOM 583 C C . LEU A 1 74 ? 6.284 -3.899 -0.801 1.00 92.06 74 LEU A C 1
ATOM 585 O O . LEU A 1 74 ? 6.825 -4.235 -1.856 1.00 92.06 74 LEU A O 1
ATOM 589 N N . ASP A 1 75 ? 6.157 -4.743 0.224 1.00 91.50 75 ASP A N 1
ATOM 590 C CA . ASP A 1 75 ? 6.620 -6.134 0.168 1.00 91.50 75 ASP A CA 1
ATOM 591 C C . ASP A 1 75 ? 5.855 -6.952 -0.880 1.00 91.50 75 ASP A C 1
ATOM 593 O O . ASP A 1 75 ? 6.458 -7.727 -1.632 1.00 91.50 75 ASP A O 1
ATOM 597 N N . ARG A 1 76 ? 4.536 -6.742 -0.998 1.00 92.75 76 ARG A N 1
ATOM 598 C CA . ARG A 1 76 ? 3.729 -7.368 -2.051 1.00 92.75 76 ARG A CA 1
ATOM 599 C C . ARG A 1 76 ? 4.165 -6.905 -3.443 1.00 92.75 76 ARG A C 1
ATOM 601 O O . ARG A 1 76 ? 4.304 -7.754 -4.324 1.00 92.75 76 ARG A O 1
ATOM 608 N N . ILE A 1 77 ? 4.426 -5.610 -3.636 1.00 90.44 77 ILE A N 1
ATOM 609 C CA . ILE A 1 77 ? 4.919 -5.062 -4.909 1.00 90.44 77 ILE A CA 1
ATOM 610 C C . ILE A 1 77 ? 6.263 -5.699 -5.269 1.00 90.44 77 ILE A C 1
ATOM 612 O O . ILE A 1 77 ? 6.396 -6.237 -6.366 1.00 90.44 77 ILE A O 1
ATOM 616 N N . ARG A 1 78 ? 7.230 -5.732 -4.340 1.00 88.44 78 ARG A N 1
ATOM 617 C CA . ARG A 1 78 ? 8.537 -6.386 -4.554 1.00 88.44 78 ARG A CA 1
ATOM 618 C C . ARG A 1 78 ? 8.387 -7.847 -4.963 1.00 88.44 78 ARG A C 1
ATOM 620 O O . ARG A 1 78 ? 9.058 -8.308 -5.882 1.00 88.44 78 ARG A O 1
ATOM 627 N N . ALA A 1 79 ? 7.498 -8.585 -4.299 1.00 89.44 79 ALA A N 1
ATOM 628 C CA . ALA A 1 79 ? 7.242 -9.980 -4.635 1.00 89.44 79 ALA A CA 1
ATOM 629 C C . ALA A 1 79 ? 6.661 -10.137 -6.052 1.00 89.44 79 ALA A C 1
ATOM 631 O O . ALA A 1 79 ? 7.062 -11.050 -6.774 1.00 89.44 79 ALA A O 1
ATOM 632 N N . MET A 1 80 ? 5.753 -9.244 -6.462 1.00 88.31 80 MET A N 1
ATOM 633 C CA . MET A 1 80 ? 5.139 -9.263 -7.795 1.00 88.31 80 MET A CA 1
ATOM 634 C C . MET A 1 80 ? 6.109 -8.873 -8.911 1.00 88.31 80 MET A C 1
ATOM 636 O O . MET A 1 80 ? 6.026 -9.417 -10.010 1.00 88.31 80 MET A O 1
ATOM 640 N N . THR A 1 81 ? 7.033 -7.951 -8.649 1.00 87.25 81 THR A N 1
ATOM 641 C CA . THR A 1 81 ? 7.964 -7.441 -9.665 1.00 87.25 81 THR A CA 1
ATOM 642 C C . THR A 1 81 ? 9.264 -8.236 -9.742 1.00 87.25 81 THR A C 1
ATOM 644 O O . THR A 1 81 ? 10.007 -8.073 -10.711 1.00 87.25 81 THR A O 1
ATOM 647 N N . ARG A 1 82 ? 9.529 -9.132 -8.778 1.00 85.12 82 ARG A N 1
ATOM 648 C CA . ARG A 1 82 ? 10.785 -9.891 -8.635 1.00 85.12 82 ARG A CA 1
ATOM 649 C C . ARG A 1 82 ? 11.254 -10.597 -9.907 1.00 85.12 82 ARG A C 1
ATOM 651 O O . ARG A 1 82 ? 12.453 -10.674 -10.144 1.00 85.12 82 ARG A O 1
ATOM 658 N N . TYR A 1 83 ? 10.326 -11.125 -10.701 1.00 83.75 83 TYR A N 1
ATOM 659 C CA . TYR A 1 83 ? 10.629 -11.873 -11.929 1.00 83.75 83 TYR A CA 1
ATOM 660 C C . TYR A 1 83 ? 10.318 -11.078 -13.203 1.00 83.75 83 TYR A C 1
ATOM 662 O O . TYR A 1 83 ? 10.128 -11.651 -14.272 1.00 83.75 83 TYR A O 1
ATOM 670 N N . THR A 1 84 ? 10.230 -9.754 -13.087 1.00 82.88 84 THR A N 1
ATOM 671 C CA . THR A 1 84 ? 9.970 -8.843 -14.203 1.00 82.88 84 THR A CA 1
ATOM 672 C C . THR A 1 84 ? 11.192 -7.971 -14.464 1.00 82.88 84 THR A C 1
ATOM 674 O O . THR A 1 84 ? 12.051 -7.816 -13.599 1.00 82.88 84 THR A O 1
ATOM 677 N N . VAL A 1 85 ? 11.239 -7.327 -15.632 1.00 78.44 85 VAL A N 1
ATOM 678 C CA . VAL A 1 85 ? 12.265 -6.311 -15.934 1.00 78.44 85 VAL A CA 1
ATOM 679 C C . VAL A 1 85 ? 12.214 -5.109 -14.981 1.00 78.44 85 VAL A C 1
ATOM 681 O O . VAL A 1 85 ? 13.169 -4.350 -14.914 1.00 78.44 85 VAL A O 1
ATOM 684 N N . TYR A 1 86 ? 11.125 -4.951 -14.224 1.00 77.06 86 TYR A N 1
ATOM 685 C CA . TYR A 1 86 ? 10.907 -3.881 -13.253 1.00 77.06 86 TYR A CA 1
ATOM 686 C C . TYR A 1 86 ? 11.287 -4.279 -11.821 1.00 77.06 86 TYR A C 1
ATOM 688 O O . TYR A 1 86 ? 10.784 -3.678 -10.874 1.00 77.06 86 TYR A O 1
ATOM 696 N N . CYS A 1 87 ? 12.111 -5.315 -11.626 1.00 75.56 87 CYS A N 1
ATOM 697 C CA . CYS A 1 87 ? 12.576 -5.689 -10.292 1.00 75.56 87 CYS A CA 1
ATOM 698 C C . CYS A 1 87 ? 13.468 -4.589 -9.690 1.00 75.56 87 CYS A C 1
ATOM 700 O O . CYS A 1 87 ? 14.288 -3.990 -10.386 1.00 75.56 87 CYS A O 1
ATOM 702 N N . PHE A 1 88 ? 13.333 -4.353 -8.386 1.00 69.56 88 PHE A N 1
ATOM 703 C CA . PHE A 1 88 ? 14.081 -3.327 -7.663 1.00 69.56 88 PHE A CA 1
ATOM 704 C C . PHE A 1 88 ? 14.461 -3.821 -6.265 1.00 69.56 88 PHE A C 1
ATOM 706 O O . PHE A 1 88 ? 13.674 -4.510 -5.614 1.00 69.56 88 PHE A O 1
ATOM 713 N N . ASP A 1 89 ? 15.645 -3.432 -5.786 1.00 69.44 89 ASP A N 1
ATOM 714 C CA . ASP A 1 89 ? 16.107 -3.782 -4.437 1.00 69.44 89 ASP A CA 1
ATOM 715 C C . ASP A 1 89 ? 15.442 -2.902 -3.370 1.00 69.44 89 ASP A C 1
ATOM 717 O O . ASP A 1 89 ? 14.982 -3.388 -2.332 1.00 69.44 89 ASP A O 1
ATOM 721 N N . LYS A 1 90 ? 15.343 -1.589 -3.623 1.00 63.59 90 LYS A N 1
ATOM 722 C CA . LYS A 1 90 ? 14.672 -0.628 -2.737 1.00 63.59 90 LYS A CA 1
ATOM 723 C C . LYS A 1 90 ? 13.912 0.423 -3.557 1.00 63.59 90 LYS A C 1
ATOM 725 O O . LYS A 1 90 ? 14.459 0.906 -4.545 1.00 63.59 90 LYS A O 1
ATOM 730 N N . PRO A 1 91 ? 12.667 0.767 -3.176 1.00 64.75 91 PRO A N 1
ATOM 731 C CA . PRO A 1 91 ? 11.998 1.925 -3.754 1.00 64.75 91 PRO A CA 1
ATOM 732 C C . PRO A 1 91 ? 12.770 3.194 -3.363 1.00 64.75 91 PRO A C 1
ATOM 734 O O . PRO A 1 91 ? 13.275 3.285 -2.242 1.00 64.75 91 PRO A O 1
ATOM 737 N N . VAL A 1 92 ? 12.869 4.146 -4.289 1.00 71.38 92 VAL A N 1
ATOM 738 C CA . VAL A 1 92 ? 13.512 5.452 -4.073 1.00 71.38 92 VAL A CA 1
ATOM 739 C C . VAL A 1 92 ? 12.565 6.358 -3.298 1.00 71.38 92 VAL A C 1
ATOM 741 O O . VAL A 1 92 ? 12.954 6.991 -2.319 1.00 71.38 92 VAL A O 1
ATOM 744 N N . ASN A 1 93 ? 11.304 6.378 -3.724 1.00 82.69 93 ASN A N 1
ATOM 745 C CA . ASN A 1 93 ? 10.239 7.152 -3.114 1.00 82.69 93 ASN A CA 1
ATOM 746 C C . ASN A 1 93 ? 8.885 6.486 -3.401 1.00 82.69 93 ASN A C 1
ATOM 748 O O . ASN A 1 93 ? 8.777 5.657 -4.310 1.00 82.69 93 ASN A O 1
ATOM 752 N N . TYR A 1 94 ? 7.852 6.822 -2.635 1.00 88.38 94 TYR A N 1
ATOM 753 C CA . TYR A 1 94 ? 6.494 6.384 -2.938 1.00 88.38 94 TYR A CA 1
ATOM 754 C C . TYR A 1 94 ? 5.454 7.402 -2.471 1.00 88.38 94 TYR A C 1
ATOM 756 O O . TYR A 1 94 ? 5.583 8.016 -1.415 1.00 88.38 94 TYR A O 1
ATOM 764 N N . GLU A 1 95 ? 4.396 7.540 -3.259 1.00 90.94 95 GLU A N 1
ATOM 765 C CA . GLU A 1 95 ? 3.180 8.255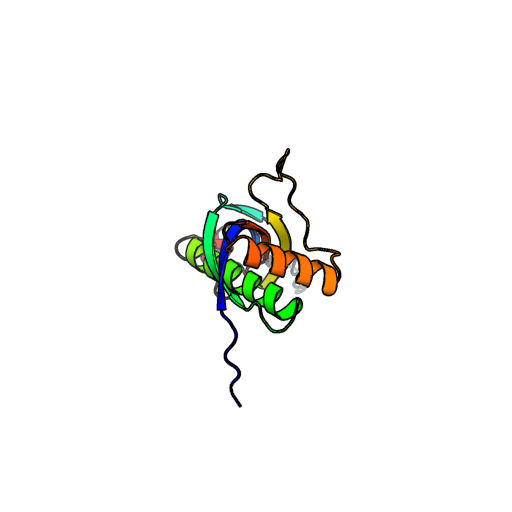 -2.893 1.00 90.94 95 GLU A CA 1
ATOM 766 C C . GLU A 1 95 ? 2.057 7.242 -2.698 1.00 90.94 95 GLU A C 1
ATOM 768 O O . GLU A 1 95 ? 1.990 6.221 -3.390 1.00 90.94 95 GLU A O 1
ATOM 773 N N . VAL A 1 96 ? 1.181 7.502 -1.732 1.00 92.50 96 VAL A N 1
ATOM 774 C CA . VAL A 1 96 ? 0.149 6.544 -1.350 1.00 92.50 96 VAL A CA 1
ATOM 775 C C . VAL A 1 96 ? -1.126 7.240 -0.897 1.00 92.50 96 VAL A C 1
ATOM 777 O O . VAL A 1 96 ? -1.123 8.071 0.014 1.00 92.50 96 VAL A O 1
ATOM 780 N N . GLU A 1 97 ? -2.232 6.834 -1.506 1.00 91.31 97 GLU A N 1
ATOM 781 C CA . GLU A 1 97 ? -3.589 7.169 -1.094 1.00 91.31 97 GLU A CA 1
ATOM 782 C C . GLU A 1 97 ? -4.269 5.913 -0.547 1.00 91.31 97 GLU A C 1
ATOM 784 O O . GLU A 1 97 ? -4.034 4.794 -1.006 1.00 91.31 97 GLU A O 1
ATOM 789 N N . ARG A 1 98 ? -5.079 6.086 0.500 1.00 91.06 98 ARG A N 1
ATOM 790 C CA . ARG A 1 98 ? -5.700 4.967 1.220 1.00 91.06 98 ARG A CA 1
ATOM 791 C C . ARG A 1 98 ? -7.158 5.274 1.480 1.00 91.06 98 ARG A C 1
ATOM 793 O O . ARG A 1 98 ? -7.494 6.405 1.838 1.00 91.06 98 ARG A O 1
ATOM 800 N N . ALA A 1 99 ? -8.011 4.268 1.366 1.00 90.12 99 ALA A N 1
ATOM 801 C CA . ALA A 1 99 ? -9.425 4.410 1.666 1.00 90.12 99 ALA A CA 1
ATOM 802 C C . ALA A 1 99 ? -9.994 3.156 2.329 1.00 90.12 99 ALA A C 1
ATOM 804 O O . ALA A 1 99 ? -9.699 2.036 1.913 1.00 90.12 99 ALA A O 1
ATOM 805 N N . PHE A 1 100 ? -10.864 3.342 3.320 1.00 86.44 100 PHE A N 1
ATOM 806 C CA . PHE A 1 100 ? -11.689 2.254 3.835 1.00 86.44 100 PHE A CA 1
ATOM 807 C C . PHE A 1 100 ? -12.821 1.955 2.855 1.00 86.44 100 PHE A C 1
ATOM 809 O O . PHE A 1 100 ? -13.565 2.849 2.437 1.00 86.44 100 PHE A O 1
ATOM 816 N N . LEU A 1 101 ? -12.963 0.683 2.509 1.00 85.44 101 LEU A N 1
ATOM 817 C CA . LEU A 1 101 ? -14.041 0.146 1.700 1.00 85.44 101 LEU A CA 1
ATOM 818 C C . LEU A 1 101 ? -14.893 -0.767 2.572 1.00 85.44 101 LEU A C 1
ATOM 820 O O . LEU A 1 101 ? -14.520 -1.886 2.915 1.00 85.44 101 LEU A O 1
ATOM 824 N N . TRP A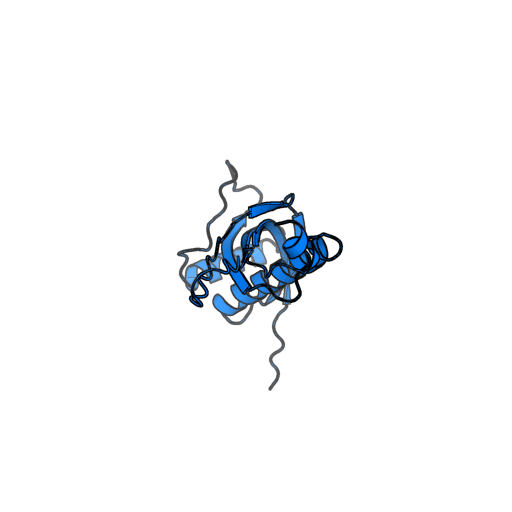 1 102 ? -16.067 -0.260 2.902 1.00 77.62 102 TRP A N 1
ATOM 825 C CA . TRP A 1 102 ? -17.040 -0.939 3.734 1.00 77.62 102 TRP A CA 1
ATOM 826 C C . TRP A 1 102 ? -17.985 -1.771 2.865 1.00 77.62 102 TRP A C 1
ATOM 828 O O . TRP A 1 102 ? -18.635 -1.250 1.944 1.00 77.62 102 TRP A O 1
ATOM 838 N N . GLU A 1 103 ? -18.086 -3.062 3.163 1.00 67.62 103 GLU A N 1
ATOM 839 C CA . GLU A 1 103 ? -19.014 -3.947 2.468 1.00 67.62 103 GLU A CA 1
ATOM 840 C C . GLU A 1 103 ? -20.463 -3.549 2.818 1.00 67.62 103 GLU A C 1
ATOM 842 O O . GLU A 1 103 ? -20.839 -3.426 3.990 1.00 67.62 103 GLU A O 1
ATOM 847 N N . GLY A 1 104 ? -21.284 -3.289 1.796 1.00 61.94 104 GLY A N 1
ATOM 848 C CA . GLY A 1 104 ? -22.710 -2.972 1.948 1.00 61.94 104 GLY A CA 1
ATOM 849 C C . GLY A 1 104 ? -23.078 -1.494 2.154 1.00 61.94 104 GLY A C 1
ATOM 850 O O . GLY A 1 104 ? -24.247 -1.153 1.990 1.00 61.94 104 GLY A O 1
ATOM 851 N N . THR A 1 105 ? -22.131 -0.592 2.440 1.00 56.91 105 THR A N 1
ATOM 852 C CA . THR A 1 105 ? -22.402 0.869 2.501 1.00 56.91 105 THR A CA 1
ATOM 853 C C . THR A 1 105 ? -21.918 1.625 1.262 1.00 56.91 105 THR A C 1
ATOM 855 O O . THR A 1 105 ? -22.336 2.754 1.008 1.00 56.91 105 THR A O 1
ATOM 858 N N . THR A 1 106 ? -21.100 0.985 0.428 1.00 55.66 106 THR A N 1
ATOM 859 C CA . THR A 1 106 ? -20.564 1.528 -0.824 1.00 55.66 106 THR A CA 1
ATOM 860 C C . THR A 1 106 ? -21.599 1.491 -1.958 1.00 55.66 106 THR A C 1
ATOM 862 O O . THR A 1 106 ? -21.380 0.899 -3.014 1.00 55.66 106 THR A O 1
ATOM 865 N N . ARG A 1 107 ? -22.738 2.184 -1.803 1.00 44.62 107 ARG A N 1
ATOM 866 C CA . ARG A 1 107 ? -23.570 2.562 -2.963 1.00 44.62 107 ARG A CA 1
ATOM 867 C C . ARG A 1 107 ? -22.754 3.523 -3.837 1.00 44.62 107 ARG A C 1
ATOM 869 O O . ARG A 1 107 ? -22.718 4.721 -3.584 1.00 44.62 107 ARG A O 1
ATOM 876 N N . GLY A 1 108 ? -22.064 2.982 -4.841 1.00 53.88 108 GLY A N 1
ATOM 877 C CA . GLY A 1 108 ? -21.265 3.750 -5.805 1.00 53.88 108 GLY A CA 1
ATOM 878 C C . GLY A 1 108 ? -19.744 3.638 -5.662 1.00 53.88 108 GLY A C 1
ATOM 879 O O . GLY A 1 108 ? -19.035 4.424 -6.284 1.00 53.88 108 GLY A O 1
ATOM 880 N N . GLY A 1 109 ? -19.223 2.696 -4.864 1.00 57.34 109 GLY A N 1
ATOM 881 C CA . GLY A 1 109 ? -17.791 2.345 -4.870 1.00 57.34 109 GLY A CA 1
ATOM 882 C C . GLY A 1 109 ? -16.816 3.416 -4.356 1.00 57.34 109 GLY A C 1
ATOM 883 O O . GLY A 1 109 ? -15.605 3.225 -4.456 1.00 57.34 109 GLY A O 1
ATOM 884 N N . ARG A 1 110 ? -17.307 4.533 -3.800 1.00 64.94 110 ARG A N 1
ATOM 885 C CA . ARG A 1 110 ? -16.463 5.536 -3.137 1.00 64.94 110 ARG A CA 1
ATOM 886 C C . ARG A 1 110 ? -16.170 5.088 -1.707 1.00 64.94 110 ARG A C 1
ATOM 888 O O . ARG A 1 110 ? -17.072 5.062 -0.874 1.00 64.94 110 ARG A O 1
ATOM 895 N N . GLY A 1 111 ? -14.922 4.706 -1.456 1.00 75.69 111 GLY A N 1
ATOM 896 C CA . GLY A 1 111 ? -14.412 4.474 -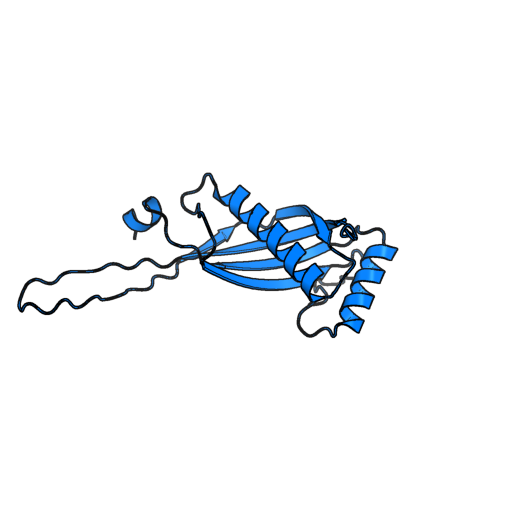0.107 1.00 75.69 111 GLY A CA 1
ATOM 897 C C . GLY A 1 111 ? -14.266 5.768 0.687 1.00 75.69 111 GLY A C 1
ATOM 898 O O . GLY A 1 111 ? -14.230 6.859 0.114 1.00 75.69 111 GLY A O 1
ATOM 899 N N . LEU A 1 112 ? -14.160 5.644 2.008 1.00 85.81 112 LEU A N 1
ATOM 900 C CA . LEU A 1 112 ? -13.799 6.758 2.878 1.00 85.81 112 LEU A CA 1
ATOM 901 C C . LEU A 1 112 ? -12.287 6.963 2.796 1.00 85.81 112 LEU A C 1
ATOM 903 O O . LEU A 1 112 ? -11.532 6.119 3.276 1.00 85.81 112 LEU A O 1
ATOM 907 N N . ALA A 1 113 ? -11.855 8.069 2.191 1.00 86.00 113 ALA A N 1
ATOM 908 C CA . ALA A 1 113 ? -10.444 8.425 2.152 1.00 86.00 113 ALA A CA 1
ATOM 909 C C . ALA A 1 113 ? -9.901 8.577 3.580 1.00 86.00 113 ALA A C 1
ATOM 911 O O . ALA A 1 113 ? -10.510 9.233 4.421 1.00 86.00 113 ALA A O 1
ATOM 912 N N . ILE A 1 114 ? -8.748 7.967 3.838 1.00 87.69 114 ILE A N 1
ATOM 913 C CA . ILE A 1 114 ? -8.034 8.101 5.110 1.00 87.69 114 ILE A CA 1
ATOM 914 C C . ILE A 1 114 ? -7.346 9.467 5.192 1.00 87.69 114 ILE A C 1
ATOM 916 O O . ILE A 1 114 ? -7.187 10.037 6.271 1.00 87.69 114 ILE A O 1
ATOM 920 N N . ARG A 1 115 ? -6.946 10.013 4.039 1.00 85.25 115 ARG A N 1
ATOM 921 C CA . ARG A 1 115 ? -6.334 11.334 3.950 1.00 85.25 115 ARG A CA 1
ATOM 922 C C . ARG A 1 115 ? -7.286 12.400 4.492 1.00 85.25 115 ARG A C 1
ATOM 924 O O . ARG A 1 115 ? -8.408 12.539 4.018 1.00 85.25 115 ARG A O 1
ATOM 931 N N . GLY A 1 116 ? -6.792 13.187 5.445 1.00 80.69 116 GLY A N 1
ATOM 932 C CA . GLY A 1 116 ? -7.548 14.274 6.068 1.00 80.69 116 GLY A CA 1
ATOM 933 C C . GLY A 1 116 ? -8.385 13.858 7.279 1.00 80.69 116 GLY A C 1
ATOM 934 O O . GLY A 1 116 ? -8.949 14.742 7.914 1.00 80.69 116 GLY A O 1
ATOM 935 N N . LEU A 1 117 ? -8.431 12.568 7.632 1.00 84.69 117 LEU A N 1
ATOM 936 C CA . LEU A 1 117 ? -9.001 12.140 8.908 1.00 84.69 117 LEU A CA 1
ATOM 937 C C . LEU A 1 117 ? -8.092 12.572 10.060 1.00 84.69 117 LEU A C 1
ATOM 939 O O . LEU A 1 117 ? -6.870 12.411 10.005 1.00 84.69 117 LEU A O 1
ATOM 943 N N . SER A 1 118 ? -8.698 13.076 11.127 1.00 84.69 118 SER A N 1
ATOM 944 C CA . SER A 1 118 ? -8.028 13.240 12.413 1.00 84.69 118 SER A CA 1
ATOM 945 C C . SER A 1 118 ? -7.669 11.881 13.027 1.00 84.69 118 SER A C 1
ATOM 947 O O . SER A 1 118 ? -8.216 10.837 12.663 1.00 84.69 118 SER A O 1
ATOM 949 N N . ALA A 1 119 ? -6.768 11.887 14.013 1.00 82.69 119 ALA A N 1
ATOM 950 C CA . ALA A 1 119 ? -6.405 10.685 14.761 1.00 82.69 119 ALA A CA 1
ATOM 951 C C . ALA A 1 119 ? -7.625 10.001 15.409 1.00 82.69 119 ALA A C 1
ATOM 953 O O . ALA A 1 119 ? -7.719 8.773 15.415 1.00 82.69 119 ALA A O 1
ATOM 954 N N . GLU A 1 120 ? -8.577 10.792 15.913 1.00 84.56 120 GLU A N 1
ATOM 955 C CA . GLU A 1 120 ? -9.809 10.293 16.531 1.00 84.56 120 GLU A CA 1
ATOM 956 C C . GLU A 1 120 ? -10.751 9.656 15.506 1.00 84.56 120 GLU A C 1
ATOM 958 O O . GLU A 1 120 ? -11.278 8.567 15.745 1.00 84.56 120 GLU A O 1
ATOM 963 N N . GLU A 1 121 ? -10.934 10.298 14.349 1.00 85.69 121 GLU A N 1
ATOM 964 C CA . GLU A 1 121 ? -11.743 9.752 13.259 1.00 85.69 121 GLU A CA 1
ATOM 965 C C . GLU A 1 121 ? -11.132 8.466 12.722 1.00 85.69 121 GLU A C 1
ATOM 967 O O . GLU A 1 121 ? -11.853 7.479 12.574 1.00 85.69 121 GLU A O 1
ATOM 972 N N . LEU A 1 122 ? -9.812 8.438 12.500 1.00 84.56 122 LEU A N 1
ATOM 973 C CA . LEU A 1 122 ? -9.120 7.231 12.062 1.00 84.56 122 LEU A CA 1
ATOM 974 C C . LEU A 1 122 ? -9.261 6.110 13.095 1.00 84.56 122 LEU A C 1
ATOM 976 O O . LEU A 1 122 ? -9.623 4.995 12.730 1.00 84.56 122 LEU A O 1
ATOM 980 N N . GLY A 1 123 ? -9.054 6.405 14.380 1.00 82.31 123 GLY A N 1
ATOM 981 C CA . GLY A 1 123 ? -9.264 5.444 15.463 1.00 82.31 123 GLY A CA 1
ATOM 982 C C . GLY A 1 123 ? -10.704 4.921 15.512 1.00 82.31 123 GLY A C 1
ATOM 983 O O . GLY A 1 123 ? -10.925 3.731 15.724 1.00 82.31 123 GLY A O 1
ATOM 984 N N . SER A 1 124 ? -11.693 5.780 15.251 1.00 84.25 124 SER A N 1
ATOM 985 C CA . SER A 1 124 ? -13.098 5.381 15.135 1.00 84.25 124 SER A CA 1
ATOM 986 C C . SER A 1 124 ? -13.332 4.439 13.953 1.00 84.25 124 SER A C 1
ATOM 988 O O . SER A 1 124 ? -13.950 3.389 14.126 1.00 84.25 124 SER A O 1
ATOM 990 N N . GLN A 1 125 ? -12.775 4.752 12.777 1.00 84.69 125 GLN A N 1
ATOM 991 C CA . GLN A 1 125 ? -12.862 3.868 11.614 1.00 84.69 125 GLN A CA 1
ATOM 992 C C . GLN A 1 125 ? -12.204 2.515 11.902 1.00 84.69 125 GLN A C 1
ATOM 994 O O . GLN A 1 125 ? -12.817 1.482 11.665 1.00 84.69 125 GLN A O 1
ATOM 999 N N . LEU A 1 126 ? -11.006 2.496 12.491 1.00 80.12 126 LEU A N 1
ATOM 1000 C CA . LEU A 1 126 ? -10.310 1.256 12.847 1.00 80.12 126 LEU A CA 1
ATOM 1001 C C . LEU A 1 126 ? -11.105 0.401 13.839 1.00 80.12 126 LEU A C 1
ATOM 1003 O O . LEU A 1 126 ? -11.176 -0.818 13.674 1.00 80.12 126 LEU A O 1
ATOM 1007 N N . ARG A 1 127 ? -11.761 1.026 14.825 1.00 79.94 127 ARG A N 1
ATOM 1008 C CA . ARG A 1 127 ? -12.694 0.324 15.719 1.00 79.94 127 ARG A CA 1
ATOM 1009 C C . ARG A 1 127 ? -13.877 -0.266 14.959 1.00 79.94 127 ARG A C 1
ATOM 1011 O O . ARG A 1 127 ? -14.208 -1.418 15.195 1.00 79.94 127 ARG A O 1
ATOM 1018 N N . MET A 1 128 ? -14.457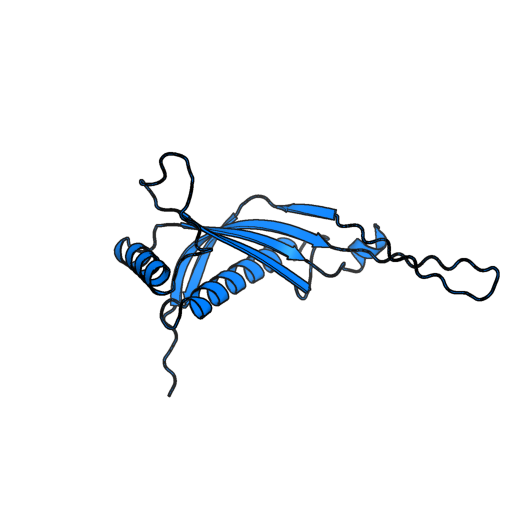 0.450 13.997 1.00 79.94 128 MET A N 1
ATOM 1019 C CA . MET A 1 128 ? -15.526 -0.125 13.175 1.00 79.94 128 MET A CA 1
ATOM 1020 C C . MET A 1 128 ? -15.046 -1.307 12.324 1.00 79.94 128 MET A C 1
ATOM 1022 O O . MET A 1 128 ? -15.768 -2.298 12.229 1.00 79.94 128 MET A O 1
ATOM 1026 N N . VAL A 1 129 ? -13.841 -1.242 11.733 1.00 77.81 129 VAL A N 1
ATOM 1027 C CA . VAL A 1 129 ? -13.255 -2.389 11.008 1.00 77.81 129 VAL A CA 1
ATOM 1028 C C . VAL A 1 129 ? -13.147 -3.587 11.958 1.00 77.81 129 VAL A C 1
ATOM 1030 O O . VAL A 1 129 ? -13.508 -4.708 11.593 1.00 77.81 129 VAL A O 1
ATOM 1033 N N . ARG A 1 130 ? -12.706 -3.344 13.198 1.00 75.75 130 ARG A N 1
ATOM 1034 C CA . ARG A 1 130 ? -12.595 -4.363 14.246 1.00 75.75 130 ARG A CA 1
ATOM 1035 C C . ARG A 1 130 ? -13.935 -4.972 14.628 1.00 75.75 130 ARG A C 1
ATOM 1037 O O . ARG A 1 130 ? -14.065 -6.195 14.620 1.00 75.75 130 ARG A O 1
ATOM 1044 N N . ASP A 1 131 ? -14.928 -4.143 14.915 1.00 78.62 131 ASP A N 1
ATOM 1045 C CA . ASP A 1 131 ? -16.251 -4.583 15.365 1.00 78.62 131 ASP A CA 1
ATOM 1046 C C . ASP A 1 131 ? -16.992 -5.377 14.280 1.00 78.62 131 ASP A C 1
ATOM 1048 O O . ASP A 1 131 ? -17.766 -6.288 14.576 1.00 78.62 131 ASP A O 1
ATOM 1052 N N . ARG A 1 132 ? -16.709 -5.088 13.006 1.00 75.81 132 ARG A N 1
ATOM 1053 C CA . ARG A 1 132 ? -17.246 -5.814 11.844 1.00 75.81 132 ARG A CA 1
ATOM 1054 C C . ARG A 1 132 ? -16.447 -7.072 11.486 1.00 75.81 132 ARG A C 1
ATOM 1056 O O . ARG A 1 132 ? -16.719 -7.720 10.474 1.00 75.81 132 ARG A O 1
ATOM 1063 N N . GLY A 1 133 ? -15.480 -7.449 12.321 1.00 68.69 133 GLY A N 1
ATOM 1064 C CA . GLY A 1 133 ? -14.696 -8.670 12.162 1.00 68.69 133 GLY A CA 1
ATOM 1065 C C . GLY A 1 133 ? -13.688 -8.614 11.016 1.00 68.69 133 GLY A C 1
ATOM 1066 O O . GLY A 1 133 ? -13.388 -9.658 10.440 1.00 68.69 133 GLY A O 1
ATOM 1067 N N . TYR A 1 134 ? -13.188 -7.423 10.670 1.00 68.44 134 TYR A N 1
ATOM 1068 C CA . TYR A 1 134 ? -12.097 -7.209 9.709 1.00 68.44 134 TYR A CA 1
ATOM 1069 C C . TYR A 1 134 ? -12.335 -7.779 8.301 1.00 68.44 134 TYR A C 1
ATOM 1071 O O . TYR A 1 134 ? -11.398 -8.094 7.570 1.00 68.44 134 TYR A O 1
ATOM 1079 N N . ARG A 1 135 ? -13.609 -7.907 7.912 1.00 67.50 135 ARG A N 1
ATOM 1080 C CA . ARG A 1 135 ? -14.032 -8.346 6.570 1.00 67.50 135 ARG A CA 1
ATOM 1081 C C . ARG A 1 135 ? -14.047 -7.211 5.546 1.00 67.50 135 ARG A C 1
ATOM 1083 O O . ARG A 1 135 ? -14.140 -7.470 4.351 1.00 67.50 135 ARG A O 1
ATOM 1090 N N . ASP A 1 136 ? -13.966 -5.973 6.021 1.00 77.62 136 ASP A N 1
ATOM 1091 C CA . ASP A 1 136 ? -13.924 -4.774 5.194 1.00 77.62 136 ASP A CA 1
ATOM 1092 C C . ASP A 1 136 ? -12.520 -4.567 4.604 1.00 77.62 136 ASP A C 1
ATOM 1094 O O . ASP A 1 136 ? -11.513 -5.032 5.144 1.00 77.62 136 ASP A O 1
ATOM 1098 N N . TRP A 1 137 ? -12.462 -3.909 3.449 1.00 82.06 137 TRP A N 1
ATOM 1099 C CA . TRP A 1 137 ? -11.241 -3.807 2.659 1.00 82.06 137 TRP A CA 1
ATOM 1100 C C . TRP A 1 137 ? -10.580 -2.456 2.914 1.00 82.06 137 TRP A C 1
ATOM 1102 O O . TRP A 1 137 ? -11.253 -1.437 3.078 1.00 82.06 137 TRP A O 1
ATOM 1112 N N . VAL A 1 138 ? -9.254 -2.415 2.885 1.00 87.50 138 VAL A N 1
ATOM 1113 C CA . VAL A 1 138 ? -8.519 -1.157 2.743 1.00 87.50 138 VAL A CA 1
ATOM 1114 C C . VAL A 1 138 ? -7.999 -1.088 1.317 1.00 87.50 138 VAL A C 1
ATOM 1116 O O . VAL A 1 138 ? -7.171 -1.905 0.917 1.00 87.50 138 VAL A O 1
ATOM 1119 N N . ARG A 1 139 ? -8.493 -0.126 0.534 1.00 91.06 139 ARG A N 1
ATOM 1120 C CA . ARG A 1 139 ? -7.895 0.177 -0.765 1.00 91.06 139 ARG A CA 1
ATOM 1121 C C . ARG A 1 139 ? -6.639 0.995 -0.559 1.00 91.06 139 ARG A C 1
ATOM 1123 O O . ARG A 1 139 ? -6.654 1.971 0.193 1.00 91.06 139 ARG A O 1
ATOM 1130 N N . VAL A 1 140 ? -5.586 0.595 -1.254 1.00 91.25 140 VAL A N 1
ATOM 1131 C CA . VAL A 1 140 ? -4.300 1.277 -1.266 1.00 91.25 140 VAL A CA 1
ATOM 1132 C C . VAL A 1 140 ? -3.916 1.535 -2.716 1.00 91.25 140 VAL A C 1
ATOM 1134 O O . VAL A 1 140 ? -3.677 0.597 -3.473 1.00 91.25 140 VAL A O 1
ATOM 1137 N N . ASP A 1 141 ? -3.856 2.809 -3.084 1.00 91.88 141 ASP A N 1
ATOM 1138 C CA . ASP A 1 141 ? -3.381 3.282 -4.379 1.00 91.88 141 ASP A CA 1
ATOM 1139 C C . ASP A 1 141 ? -1.947 3.796 -4.200 1.00 91.88 141 ASP A C 1
ATOM 1141 O O . ASP A 1 141 ? -1.723 4.802 -3.526 1.00 91.88 141 ASP A O 1
ATOM 1145 N N . MET A 1 142 ? -0.965 3.091 -4.768 1.00 92.62 142 MET A N 1
ATOM 1146 C CA . MET A 1 142 ? 0.464 3.386 -4.609 1.00 92.62 142 MET A CA 1
ATOM 1147 C C . MET A 1 142 ? 1.143 3.763 -5.926 1.00 92.62 142 MET A C 1
ATOM 1149 O O . MET A 1 142 ? 1.114 3.014 -6.901 1.00 92.62 142 MET A O 1
ATOM 1153 N N . ALA A 1 143 ? 1.844 4.891 -5.935 1.00 90.56 143 ALA A N 1
ATOM 1154 C CA . ALA A 1 143 ? 2.796 5.248 -6.980 1.00 90.56 143 ALA A CA 1
ATOM 1155 C C . ALA A 1 143 ? 4.211 5.073 -6.424 1.00 90.56 143 ALA A C 1
ATOM 1157 O O . ALA A 1 143 ? 4.594 5.756 -5.479 1.00 90.56 143 ALA A O 1
ATOM 1158 N N . VAL A 1 144 ? 4.980 4.138 -6.979 1.00 87.75 144 VAL A N 1
ATOM 1159 C CA . VAL A 1 144 ? 6.311 3.784 -6.469 1.00 87.75 144 VAL A CA 1
ATOM 1160 C C . VAL A 1 144 ? 7.370 4.187 -7.479 1.00 87.75 144 VAL A C 1
ATOM 1162 O O . VAL A 1 144 ? 7.332 3.760 -8.633 1.00 87.75 144 VAL A O 1
ATOM 1165 N N . GLU A 1 145 ? 8.333 4.984 -7.032 1.00 86.00 145 GLU A N 1
ATOM 1166 C CA . GLU A 1 145 ? 9.532 5.301 -7.794 1.00 86.00 145 GLU A CA 1
ATOM 1167 C C . GLU A 1 145 ? 10.616 4.255 -7.527 1.00 86.00 145 GLU A C 1
ATOM 1169 O O . GLU A 1 145 ? 10.959 3.960 -6.377 1.00 86.00 145 GLU A O 1
ATOM 1174 N N . ILE A 1 146 ? 11.163 3.691 -8.600 1.00 81.81 146 ILE A N 1
ATOM 1175 C CA . ILE A 1 146 ? 12.204 2.669 -8.554 1.00 81.81 146 ILE A CA 1
ATOM 1176 C C . ILE A 1 146 ? 13.452 3.152 -9.285 1.00 81.81 146 ILE A C 1
ATOM 1178 O O . ILE A 1 146 ? 13.379 3.846 -10.303 1.00 81.81 146 ILE A O 1
ATOM 1182 N N . GLU A 1 147 ? 14.614 2.738 -8.789 1.00 74.38 147 GLU A N 1
ATOM 1183 C CA . GLU A 1 147 ? 15.855 2.898 -9.533 1.00 74.38 147 GLU A CA 1
ATOM 1184 C C . GLU A 1 147 ? 15.872 1.906 -10.704 1.00 74.38 147 GLU A C 1
ATOM 1186 O O . GLU A 1 147 ? 15.580 0.718 -10.538 1.00 74.38 147 GLU A O 1
ATOM 1191 N N . ALA A 1 148 ? 16.199 2.384 -11.906 1.00 67.25 148 ALA A N 1
ATOM 1192 C CA . ALA A 1 148 ? 16.255 1.526 -13.080 1.00 67.25 148 ALA A CA 1
ATOM 1193 C C . ALA A 1 148 ? 17.371 0.473 -12.930 1.00 67.25 148 ALA A C 1
ATOM 1195 O O . ALA A 1 148 ? 18.564 0.798 -12.871 1.00 67.25 148 ALA A O 1
ATOM 1196 N N . GLY A 1 149 ? 16.987 -0.807 -12.927 1.00 66.00 149 GLY A N 1
ATOM 1197 C CA . GLY A 1 149 ? 17.921 -1.929 -13.027 1.00 66.00 149 GLY A CA 1
ATOM 1198 C C . GLY A 1 149 ? 18.706 -1.916 -14.345 1.00 66.00 149 GLY A C 1
ATOM 1199 O O . GLY A 1 149 ? 18.349 -1.218 -15.295 1.00 66.00 149 GLY A O 1
ATOM 1200 N N . GLU A 1 150 ? 19.782 -2.702 -14.426 1.00 63.28 150 GLU A N 1
ATOM 1201 C CA . GLU A 1 150 ? 20.659 -2.739 -15.609 1.00 63.28 150 GLU A CA 1
ATOM 1202 C C . GLU A 1 150 ? 19.895 -3.067 -16.906 1.00 63.28 150 GLU A C 1
ATOM 1204 O O . GLU A 1 150 ? 20.122 -2.435 -17.935 1.00 63.28 150 GLU A O 1
ATOM 1209 N N . GLU A 1 151 ? 18.928 -3.984 -16.844 1.00 60.72 151 GLU A N 1
ATOM 1210 C CA . GLU A 1 151 ? 18.093 -4.367 -17.990 1.00 60.72 151 GLU A CA 1
ATOM 1211 C C . GLU A 1 151 ? 17.164 -3.230 -18.460 1.00 60.72 151 GLU A C 1
ATOM 1213 O O . GLU A 1 151 ? 16.975 -3.052 -19.661 1.00 60.72 151 GLU A O 1
ATOM 1218 N N . LEU A 1 152 ? 16.633 -2.410 -17.543 1.00 66.75 152 LEU A N 1
ATOM 1219 C CA . LEU A 1 152 ? 15.859 -1.211 -17.899 1.00 66.75 152 LEU A CA 1
ATOM 1220 C C . LEU A 1 152 ? 16.757 -0.114 -18.468 1.00 66.75 152 LEU A C 1
ATOM 1222 O O . LEU A 1 152 ? 16.376 0.550 -19.428 1.00 66.75 152 LEU A O 1
ATOM 1226 N N . ARG A 1 153 ? 17.968 0.040 -17.918 1.00 68.00 153 ARG A N 1
ATOM 1227 C CA . ARG A 1 153 ? 18.969 0.993 -18.416 1.00 68.00 153 ARG A CA 1
ATOM 1228 C C . ARG A 1 153 ? 19.466 0.662 -19.820 1.00 68.00 153 ARG A C 1
ATOM 1230 O O . ARG A 1 153 ? 19.797 1.580 -20.549 1.00 68.00 153 ARG A O 1
ATOM 1237 N N . ARG A 1 154 ? 19.523 -0.615 -20.215 1.00 63.25 154 ARG A N 1
ATOM 1238 C CA . ARG A 1 154 ? 19.918 -1.009 -21.582 1.00 63.25 154 ARG A CA 1
ATOM 1239 C C . ARG A 1 154 ? 18.837 -0.752 -22.639 1.00 63.25 154 ARG A C 1
ATOM 1241 O O . ARG A 1 154 ? 19.159 -0.759 -23.822 1.00 63.25 154 ARG A O 1
ATOM 1248 N N . ARG A 1 155 ? 17.568 -0.590 -22.241 1.00 61.78 155 ARG A N 1
ATOM 1249 C CA . ARG A 1 155 ? 16.423 -0.430 -23.160 1.00 61.78 155 ARG A CA 1
ATOM 1250 C C . ARG A 1 155 ? 15.982 1.021 -23.378 1.00 61.78 155 ARG A C 1
ATOM 1252 O O . ARG A 1 155 ? 15.208 1.250 -24.306 1.00 61.78 155 ARG A O 1
ATOM 1259 N N . GLY A 1 156 ? 16.411 1.952 -22.525 1.00 57.66 156 GLY A N 1
ATOM 1260 C CA . GLY A 1 156 ? 16.142 3.394 -22.633 1.00 57.66 156 GLY A CA 1
ATOM 1261 C C . GLY A 1 156 ? 17.372 4.174 -23.065 1.00 57.66 156 GLY A C 1
ATOM 1262 O O . GLY A 1 156 ? 17.185 5.248 -23.671 1.00 57.66 156 GLY A O 1
#

Foldseek 3Di:
DDPDFDWDKAKEWEWEKEWEFAFDQDADPDDPDRDRDGPGDTDIDTDPIDIDIDTAGLPDFPVRRVVRVVVVNVVVVQVVCVPPQQHAPDFPDKDKWKFWADPPPCPPPDGHTPPPDDRVRVNVVSVVCVVVPNPTYMYMYMYTYGYRDPSSNVVD

Radius of gyration: 20.11 Å; chains: 1; bounding box: 60×33×58 Å

Secondary structure (DSSP, 8-state):
------EEEEEEEEEEEEEEE--------SSS----------EEEEPPPEEEEEEEE-SS-HHHHHHHHHHHHHHHHHHHHTTSTT--SSEEEEEEEEEEE-TTT-TTS--EESTT--HHHHHHHHHHHHHTTT-SEEEEEEEEEEEPPHHHHTT-

pLDDT: mean 75.85, std 14.61, range [31.8, 93.5]